Protein AF-H3GJ61-F1 (afdb_monomer_lite)

Secondary structure (DSSP, 8-state):
-PPTT--HHHHHHHHHHHHHTHHHHHHT-HHHHHHHHHHHSTT--HHHHHHHHHHHHHHHHHHHHHT-GGGSEEEETTEEEEHHHHHHHHHHTSHHHHHSSPPPHHHHHHHHHHHHHTHHHHHH-HHHHHHHHPPTTS-HHHHHHHHHHHHHHHHHHHHHHHHS-SS---GGGGGGG--

pLDDT: mean 84.9, std 14.62, range [37.78, 96.12]

Organism: Phytophthora ramorum (NCBI:txid164328)

Sequence (179 aa):
MRVPGWGNTDVLALLSLFRKHLLHYVYASDAEFAQVVRAELPGKTAVEIQEMVRSLMLQFGLVLSTKNFRTEVIATNGHEVYVYEHIYESISQLLENRSGGVWLPDELSRFLQKAKQYRELFSRSQEVYFKRVQLWGKSVAESKSKFYTLRELYIREKRRSRHSTSTVTDKSVDVVVLL

Foldseek 3Di:
DADPPDDLVLLVLLLVLCLVCVCCLQQPHLQRSLVVSCVVRDPDHSVNSSVRVVVLLVVLVVCVVVVPQQPDWRDDPNDIDRNSVSVVVSQCPDPLCVFQNGDRSVQNNLLLVLCQVCVVCCVVPVVVSLVRSPGPPDDSVSSVSSVVSVVVSLVVVVVVVVVPPDDDDDPVCVSSPRD

Structure (mmCIF, N/CA/C/O backbone):
data_AF-H3GJ61-F1
#
_entry.id   AF-H3GJ61-F1
#
loop_
_atom_site.group_PDB
_atom_site.id
_atom_site.type_symbol
_atom_site.label_atom_id
_atom_site.label_alt_id
_atom_site.label_comp_id
_atom_site.label_asym_id
_atom_site.label_entity_id
_atom_site.label_seq_id
_atom_site.pdbx_PDB_ins_code
_atom_site.Cartn_x
_atom_site.Cartn_y
_atom_site.Cartn_z
_atom_site.occupancy
_atom_site.B_iso_or_equiv
_atom_site.auth_seq_id
_atom_site.auth_comp_id
_atom_site.auth_asym_id
_atom_site.auth_atom_id
_atom_site.pdbx_PDB_model_num
ATOM 1 N N . MET A 1 1 ? -6.917 13.106 9.363 1.00 55.78 1 MET A N 1
ATOM 2 C CA . MET A 1 1 ? -8.280 13.452 9.839 1.00 55.78 1 MET A CA 1
ATOM 3 C C . MET A 1 1 ? -9.135 12.194 9.776 1.00 55.78 1 MET A C 1
ATOM 5 O O . MET A 1 1 ? -9.116 11.527 8.746 1.00 55.78 1 MET A O 1
ATOM 9 N N . ARG A 1 2 ? -9.801 11.814 10.872 1.00 67.25 2 ARG A N 1
ATOM 10 C CA . ARG A 1 2 ? -10.629 10.597 10.911 1.00 67.25 2 ARG A CA 1
ATOM 11 C C . ARG A 1 2 ? -11.897 10.802 10.090 1.00 67.25 2 ARG A C 1
ATOM 13 O O . ARG A 1 2 ? -12.500 11.871 10.165 1.00 67.25 2 ARG A O 1
ATOM 20 N N . VAL A 1 3 ? -12.272 9.797 9.301 1.00 81.50 3 VAL A N 1
ATOM 21 C CA . VAL A 1 3 ? -13.534 9.820 8.553 1.00 81.50 3 VAL A CA 1
ATOM 22 C C . VAL A 1 3 ? -14.687 9.789 9.570 1.00 81.50 3 VAL A C 1
ATOM 24 O O . VAL A 1 3 ? -14.600 9.029 10.541 1.00 81.50 3 VAL A O 1
ATOM 27 N N . PRO A 1 4 ? -15.742 10.614 9.413 1.00 84.62 4 PRO A N 1
ATOM 28 C CA . PRO A 1 4 ? -16.892 10.592 10.313 1.00 84.62 4 PRO A CA 1
ATOM 29 C C . PRO A 1 4 ? -17.446 9.176 10.507 1.00 84.62 4 PRO A C 1
ATOM 31 O O . PRO A 1 4 ? -17.471 8.374 9.579 1.00 84.62 4 PRO A O 1
ATOM 34 N N . GLY A 1 5 ? -17.866 8.861 11.733 1.00 86.38 5 GLY A N 1
ATOM 35 C CA . GLY A 1 5 ? -18.393 7.540 12.083 1.00 86.38 5 GLY A CA 1
ATOM 36 C C . GLY A 1 5 ? -17.341 6.502 12.485 1.00 86.38 5 GLY A C 1
ATOM 37 O O . GLY A 1 5 ? -17.733 5.423 12.914 1.00 86.38 5 GLY A O 1
ATOM 38 N N . TRP A 1 6 ? -16.038 6.791 12.406 1.00 92.69 6 TRP A N 1
ATOM 39 C CA . TRP A 1 6 ? -14.976 5.869 12.838 1.00 92.69 6 TRP A CA 1
ATOM 40 C C . TRP A 1 6 ? -14.508 6.142 14.272 1.00 92.69 6 TRP A C 1
ATOM 42 O O . TRP A 1 6 ? -13.845 7.147 14.546 1.00 92.69 6 TRP A O 1
ATOM 52 N N . GLY A 1 7 ? -14.831 5.226 15.188 1.00 90.69 7 GLY A N 1
ATOM 53 C CA . GLY A 1 7 ? -14.350 5.256 16.570 1.00 90.69 7 GLY A CA 1
ATOM 54 C C . GLY A 1 7 ? -12.932 4.693 16.731 1.00 90.69 7 GLY A C 1
ATOM 55 O O . GLY A 1 7 ? -12.397 4.047 15.834 1.00 90.69 7 GLY A O 1
ATOM 56 N N . ASN A 1 8 ? -12.326 4.889 17.909 1.00 90.69 8 ASN A N 1
ATOM 57 C CA . ASN A 1 8 ? -11.009 4.321 18.248 1.00 90.69 8 ASN A CA 1
ATOM 58 C C . ASN A 1 8 ? -10.958 2.803 18.013 1.00 90.69 8 ASN A C 1
ATOM 60 O O . ASN A 1 8 ? -10.029 2.307 17.382 1.00 90.69 8 ASN A O 1
ATOM 64 N N . THR A 1 9 ? -11.972 2.081 18.492 1.00 91.12 9 THR A N 1
ATOM 65 C CA . THR A 1 9 ? -12.075 0.623 18.352 1.00 91.12 9 THR A CA 1
ATOM 66 C C . THR A 1 9 ? -12.141 0.194 16.888 1.00 91.12 9 THR A C 1
ATOM 68 O O . THR A 1 9 ? -11.445 -0.742 16.504 1.00 91.12 9 THR A O 1
ATOM 71 N N . ASP A 1 10 ? -12.903 0.916 16.059 1.00 93.25 10 ASP A N 1
ATOM 72 C CA . ASP A 1 10 ? -13.019 0.629 14.625 1.00 93.25 10 ASP A CA 1
ATOM 73 C C . ASP A 1 10 ? -11.669 0.792 13.922 1.00 93.25 10 ASP A C 1
ATOM 75 O O . ASP A 1 10 ? -11.268 -0.052 13.123 1.00 93.25 10 ASP A O 1
ATOM 79 N N . VAL A 1 11 ? -10.944 1.872 14.237 1.00 93.25 11 VAL A N 1
ATOM 80 C CA . VAL A 1 11 ? -9.633 2.147 13.637 1.00 93.25 11 VAL A CA 1
ATOM 81 C C . VAL A 1 11 ? -8.605 1.107 14.081 1.00 93.25 11 VAL A C 1
ATOM 83 O O . VAL A 1 11 ? -7.837 0.630 13.253 1.00 93.25 11 VAL A O 1
ATOM 86 N N . LEU A 1 12 ? -8.605 0.696 15.351 1.00 93.25 12 LEU A N 1
ATOM 87 C CA . LEU A 1 12 ? -7.719 -0.368 15.836 1.00 93.25 12 LEU A CA 1
ATOM 88 C C . LEU A 1 12 ? -8.002 -1.712 15.164 1.00 93.25 12 LEU A C 1
ATOM 90 O O . LEU A 1 12 ? -7.070 -2.392 14.730 1.00 93.25 12 LEU A O 1
ATOM 94 N N . ALA A 1 13 ? -9.278 -2.082 15.050 1.00 94.62 13 ALA A N 1
ATOM 95 C CA . ALA A 1 13 ? -9.681 -3.295 14.354 1.00 94.62 13 ALA A CA 1
ATOM 96 C C . ALA A 1 13 ? -9.257 -3.240 12.879 1.00 94.62 13 ALA A C 1
ATOM 98 O O . ALA A 1 13 ? -8.663 -4.191 12.371 1.00 94.62 13 ALA A O 1
ATOM 99 N N . LEU A 1 14 ? -9.456 -2.097 12.214 1.00 95.50 14 LEU A N 1
ATOM 100 C CA . LEU A 1 14 ? -9.007 -1.886 10.841 1.00 95.50 14 LEU A CA 1
ATOM 101 C C . LEU A 1 14 ? -7.485 -1.987 10.698 1.00 95.50 14 LEU A C 1
ATOM 103 O O . LEU A 1 14 ? -7.026 -2.604 9.746 1.00 95.50 14 LEU A O 1
ATOM 107 N N . LEU A 1 15 ? -6.696 -1.426 11.617 1.00 94.81 15 LEU A N 1
ATOM 108 C CA . LEU A 1 15 ? -5.231 -1.530 11.584 1.00 94.81 15 LEU A CA 1
ATOM 109 C C . LEU A 1 15 ? -4.763 -2.987 11.700 1.00 94.81 15 LEU A C 1
ATOM 111 O O . LEU A 1 15 ? -3.901 -3.427 10.937 1.00 94.81 15 LEU A O 1
ATOM 115 N N . SER A 1 16 ? -5.383 -3.754 12.600 1.00 95.06 16 SER A N 1
ATOM 116 C CA . SER A 1 16 ? -5.110 -5.186 12.746 1.00 95.06 16 SER A CA 1
ATOM 117 C C . SER A 1 16 ? -5.460 -5.965 11.471 1.00 95.06 16 SER A C 1
ATOM 119 O O . SER A 1 16 ? -4.638 -6.727 10.953 1.00 95.06 16 SER A O 1
ATOM 121 N N . LEU A 1 17 ? -6.648 -5.719 10.908 1.00 96.12 17 LEU A N 1
ATOM 122 C CA . LEU A 1 17 ? -7.111 -6.352 9.670 1.00 96.12 17 LEU A CA 1
ATOM 123 C C . LEU A 1 17 ? -6.273 -5.935 8.459 1.00 96.12 17 LEU A C 1
ATOM 125 O O . LEU A 1 17 ? -5.980 -6.767 7.604 1.00 96.12 17 LEU A O 1
ATOM 129 N N . PHE A 1 18 ? -5.828 -4.683 8.406 1.00 94.12 18 PHE A N 1
ATOM 130 C CA . PHE A 1 18 ? -4.922 -4.184 7.379 1.00 94.12 18 PHE A CA 1
ATOM 131 C C . PHE A 1 18 ? -3.597 -4.939 7.408 1.00 94.12 18 PHE A C 1
ATOM 133 O O . PHE A 1 18 ? -3.146 -5.411 6.369 1.00 94.12 18 PHE A O 1
ATOM 140 N N . ARG A 1 19 ? -3.002 -5.135 8.591 1.00 94.19 19 ARG A N 1
ATOM 141 C CA . ARG A 1 19 ? -1.785 -5.942 8.739 1.00 94.19 19 ARG A CA 1
ATOM 142 C C . ARG A 1 19 ? -2.009 -7.392 8.309 1.00 94.19 19 ARG A C 1
ATOM 144 O O . ARG A 1 19 ? -1.184 -7.942 7.583 1.00 94.19 19 ARG A O 1
ATOM 151 N N . LYS A 1 20 ? -3.118 -8.003 8.738 1.00 94.00 20 LYS A N 1
ATOM 152 C CA . LYS A 1 20 ? -3.485 -9.389 8.402 1.00 94.00 20 LYS A CA 1
ATOM 153 C C . LYS A 1 20 ? -3.664 -9.587 6.894 1.00 94.00 20 LYS A C 1
ATOM 155 O O . LYS A 1 20 ? -3.197 -10.580 6.344 1.00 94.00 20 LYS A O 1
ATOM 160 N N . HIS A 1 21 ? -4.306 -8.630 6.228 1.00 92.69 21 HIS A N 1
ATOM 161 C CA . HIS A 1 21 ? -4.706 -8.716 4.820 1.00 92.69 21 HIS A CA 1
ATOM 162 C C . HIS A 1 21 ? -3.869 -7.833 3.891 1.00 92.69 21 HIS A C 1
ATOM 164 O O . HIS A 1 21 ? -4.276 -7.554 2.764 1.00 92.69 21 HIS A O 1
ATOM 170 N N . LEU A 1 22 ? -2.676 -7.422 4.329 1.00 90.38 22 LEU A N 1
ATOM 171 C CA . LEU A 1 22 ? -1.823 -6.477 3.606 1.00 90.38 22 LEU A CA 1
ATOM 172 C C . LEU A 1 22 ? -1.493 -6.944 2.182 1.00 90.38 22 LEU A C 1
ATOM 174 O O . LEU A 1 22 ? -1.458 -6.143 1.252 1.00 90.38 22 LEU A O 1
ATOM 178 N N . LEU A 1 23 ? -1.291 -8.249 1.989 1.00 88.31 23 LEU A N 1
ATOM 179 C CA . LEU A 1 23 ? -1.026 -8.808 0.662 1.00 88.31 23 LEU A CA 1
ATOM 180 C C . LEU A 1 23 ? -2.238 -8.672 -0.271 1.00 88.31 23 LEU A C 1
ATOM 182 O O . LEU A 1 23 ? -2.058 -8.336 -1.437 1.00 88.31 23 LEU A O 1
ATOM 186 N N . HIS A 1 24 ? -3.465 -8.852 0.229 1.00 86.75 24 HIS A N 1
ATOM 187 C CA . HIS A 1 24 ? -4.674 -8.633 -0.576 1.00 86.75 24 HIS A CA 1
ATOM 188 C C . HIS A 1 24 ? -4.798 -7.165 -0.989 1.00 86.75 24 HIS A C 1
ATOM 190 O O . HIS A 1 24 ? -5.128 -6.879 -2.136 1.00 86.75 24 HIS A O 1
ATOM 196 N N . TYR A 1 25 ? -4.465 -6.240 -0.084 1.00 87.94 25 TYR A N 1
ATOM 197 C CA . TYR A 1 25 ? -4.446 -4.811 -0.391 1.00 87.94 25 TYR A CA 1
ATOM 198 C C . TYR A 1 25 ? -3.483 -4.473 -1.537 1.00 87.94 25 TYR A C 1
ATOM 200 O O . TYR A 1 25 ? -3.831 -3.753 -2.468 1.00 87.94 25 TYR A O 1
ATOM 208 N N . VAL A 1 26 ? -2.263 -5.014 -1.486 1.00 87.88 26 VAL A N 1
ATOM 209 C CA . VAL A 1 26 ? -1.223 -4.715 -2.479 1.00 87.88 26 VAL A CA 1
ATOM 210 C C . VAL A 1 26 ? -1.497 -5.395 -3.823 1.00 87.88 26 VAL A C 1
ATOM 212 O O . VAL A 1 26 ? -1.315 -4.767 -4.866 1.00 87.88 26 VAL A O 1
ATOM 215 N N . TYR A 1 27 ? -1.904 -6.667 -3.810 1.00 85.88 27 TYR A N 1
ATOM 216 C CA . TYR A 1 27 ? -1.855 -7.529 -4.995 1.00 85.88 27 TYR A CA 1
ATOM 217 C C . TYR A 1 27 ? -3.192 -7.777 -5.691 1.00 85.88 27 TYR A C 1
ATOM 219 O O . TYR A 1 27 ? -3.180 -8.167 -6.858 1.00 85.88 27 TYR A O 1
ATOM 227 N N . ALA A 1 28 ? -4.321 -7.566 -5.014 1.00 84.94 28 ALA A N 1
ATOM 228 C CA . ALA A 1 28 ? -5.639 -7.810 -5.588 1.00 84.94 28 ALA A CA 1
ATOM 229 C C . ALA A 1 28 ? -6.281 -6.504 -6.080 1.00 84.94 28 ALA A C 1
ATOM 231 O O . ALA A 1 28 ? -6.073 -6.078 -7.217 1.00 84.94 28 ALA A O 1
ATOM 232 N N . SER A 1 29 ? -7.050 -5.844 -5.218 1.00 81.75 29 SER A N 1
ATOM 233 C CA . SER A 1 29 ? -7.593 -4.504 -5.437 1.00 81.75 29 SER A CA 1
ATOM 234 C C . SER A 1 29 ? -8.118 -3.923 -4.125 1.00 81.75 29 SER A C 1
ATOM 236 O O . SER A 1 29 ? -8.489 -4.668 -3.215 1.00 81.75 29 SER A O 1
ATOM 238 N N . ASP A 1 30 ? -8.257 -2.597 -4.060 1.00 84.75 30 ASP A N 1
ATOM 239 C CA . ASP A 1 30 ? -8.922 -1.905 -2.948 1.00 84.75 30 ASP A CA 1
ATOM 240 C C . ASP A 1 30 ? -10.341 -2.452 -2.702 1.00 84.75 30 ASP A C 1
ATOM 242 O O . ASP A 1 30 ? -10.834 -2.457 -1.574 1.00 84.75 30 ASP A O 1
ATOM 246 N N . ALA A 1 31 ? -11.033 -2.895 -3.760 1.00 87.12 31 ALA A N 1
ATOM 247 C CA . ALA A 1 31 ? -12.373 -3.475 -3.684 1.00 87.12 31 ALA A CA 1
ATOM 248 C C . ALA A 1 31 ? -12.363 -4.845 -3.019 1.00 87.12 31 ALA A C 1
ATOM 250 O O . ALA A 1 31 ? -13.109 -5.060 -2.066 1.00 87.12 31 ALA A O 1
ATOM 251 N N . GLU A 1 32 ? -11.499 -5.747 -3.471 1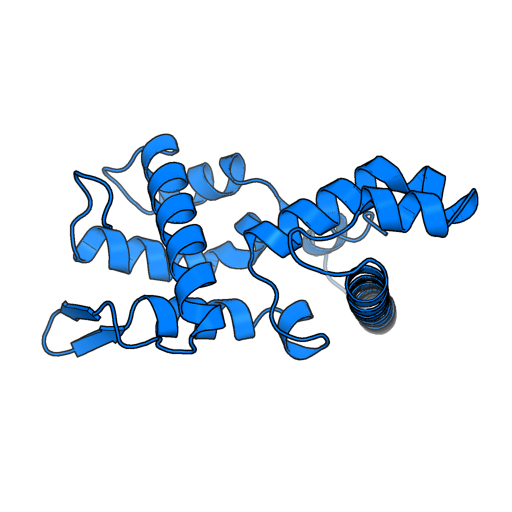.00 89.06 32 GLU A N 1
ATOM 252 C CA . GLU A 1 32 ? -11.394 -7.085 -2.890 1.00 89.06 32 GLU A CA 1
ATOM 253 C C . GLU A 1 32 ? -10.914 -7.030 -1.442 1.00 89.06 32 GLU A C 1
ATOM 255 O O . GLU A 1 32 ? -11.520 -7.658 -0.574 1.00 89.06 32 GLU A O 1
ATOM 260 N N . PHE A 1 33 ? -9.907 -6.204 -1.151 1.00 92.06 33 PHE A N 1
ATOM 261 C CA . PHE A 1 33 ? -9.462 -5.973 0.218 1.00 92.06 33 PHE A CA 1
ATOM 262 C C . PHE A 1 33 ? -10.613 -5.506 1.116 1.00 92.06 33 PHE A C 1
ATOM 264 O O . PHE A 1 33 ? -10.836 -6.072 2.186 1.00 92.06 33 PHE A O 1
ATOM 271 N N . ALA A 1 34 ? -11.383 -4.506 0.681 1.00 93.50 34 ALA A N 1
ATOM 272 C CA . ALA A 1 34 ? -12.476 -3.978 1.487 1.00 93.50 34 ALA A CA 1
ATOM 273 C C . ALA A 1 34 ? -13.591 -5.003 1.716 1.00 93.50 34 ALA A C 1
ATOM 275 O O . ALA A 1 34 ? -14.201 -5.002 2.783 1.00 93.50 34 ALA A O 1
ATOM 276 N N . GLN A 1 35 ? -13.842 -5.903 0.760 1.00 93.69 35 GLN A N 1
ATOM 277 C CA . GLN A 1 35 ? -14.792 -7.001 0.950 1.00 93.69 35 GLN A CA 1
ATOM 278 C C . GLN A 1 35 ? -14.309 -8.009 1.996 1.00 93.69 35 GLN A C 1
ATOM 280 O O . GLN A 1 35 ? -15.100 -8.413 2.849 1.00 93.69 35 GLN A O 1
ATOM 285 N N . VAL A 1 36 ? -13.023 -8.375 1.964 1.00 93.62 36 VAL A N 1
ATOM 286 C CA . VAL A 1 36 ? -12.417 -9.276 2.957 1.00 93.62 36 VAL A CA 1
ATOM 287 C C . VAL A 1 36 ? -12.475 -8.655 4.353 1.00 93.62 36 VAL A C 1
ATOM 289 O O . VAL A 1 36 ? -12.943 -9.292 5.292 1.00 93.62 36 VAL A O 1
ATOM 292 N N . VAL A 1 37 ? -12.081 -7.386 4.489 1.00 95.06 37 VAL A N 1
ATOM 293 C CA . VAL A 1 37 ? -12.121 -6.673 5.775 1.00 95.06 37 VAL A CA 1
ATOM 294 C C . VAL A 1 37 ? -13.551 -6.498 6.280 1.00 95.06 37 VAL A C 1
ATOM 296 O O . VAL A 1 37 ? -13.794 -6.678 7.469 1.00 95.06 37 VAL A O 1
ATOM 299 N N . ARG A 1 38 ? -14.517 -6.207 5.398 1.00 95.00 38 ARG A N 1
ATOM 300 C CA . ARG A 1 38 ? -15.936 -6.067 5.768 1.00 95.00 38 ARG A CA 1
ATOM 301 C C . ARG A 1 38 ? -16.484 -7.316 6.453 1.00 95.00 38 ARG A C 1
ATOM 303 O O . ARG A 1 38 ? -17.298 -7.192 7.361 1.00 95.00 38 ARG A O 1
ATOM 310 N N . ALA A 1 39 ? -16.055 -8.503 6.029 1.00 92.12 39 ALA A N 1
ATOM 311 C CA . ALA A 1 39 ? -16.487 -9.754 6.648 1.00 92.12 39 ALA A CA 1
ATOM 312 C C . ALA A 1 39 ? -16.032 -9.885 8.116 1.00 92.12 39 ALA A C 1
ATOM 314 O O . ALA A 1 39 ? -16.652 -10.620 8.879 1.00 92.12 39 ALA A O 1
ATOM 315 N N . GLU A 1 40 ? -14.980 -9.162 8.515 1.00 93.25 40 GLU A N 1
ATOM 316 C CA . GLU A 1 40 ? -14.388 -9.207 9.857 1.00 93.25 40 GLU A CA 1
ATOM 317 C C . GLU A 1 40 ? -14.597 -7.916 10.671 1.00 93.25 40 GLU A C 1
ATOM 319 O O . GLU A 1 40 ? -14.295 -7.888 11.862 1.00 93.25 40 GLU A O 1
ATOM 324 N N . LEU A 1 41 ? -15.128 -6.854 10.056 1.00 93.06 41 LEU A N 1
ATOM 325 C CA . LEU A 1 41 ? -15.415 -5.571 10.699 1.00 93.06 41 LEU A CA 1
ATOM 326 C C . LEU A 1 41 ? -16.921 -5.267 10.622 1.00 93.06 41 LEU A C 1
ATOM 328 O O . LEU A 1 41 ? -17.359 -4.486 9.767 1.00 93.06 41 LEU A O 1
ATOM 332 N N . PRO A 1 42 ? -17.740 -5.904 11.483 1.00 83.56 42 PRO A N 1
ATOM 333 C CA . PRO A 1 42 ? -19.182 -5.712 11.461 1.00 83.56 42 PRO A CA 1
ATOM 334 C C . PRO A 1 42 ? -19.525 -4.246 11.747 1.00 83.56 42 PRO A C 1
ATOM 336 O O . PRO A 1 42 ? -18.935 -3.611 12.616 1.00 83.56 42 PRO A O 1
ATOM 339 N N . GLY A 1 43 ? -20.489 -3.701 11.005 1.00 89.06 43 GLY A N 1
ATOM 340 C CA . GLY A 1 43 ? -20.936 -2.313 11.161 1.00 89.06 43 GLY A CA 1
ATOM 341 C C . GLY A 1 43 ? -20.241 -1.291 10.256 1.00 89.06 43 GLY A C 1
ATOM 342 O O . GLY A 1 43 ? -20.615 -0.123 10.303 1.00 89.06 43 GLY A O 1
ATOM 343 N N . LYS A 1 44 ? -19.289 -1.707 9.408 1.00 94.81 44 LYS A N 1
ATOM 344 C CA . LYS A 1 44 ? -18.723 -0.871 8.335 1.00 94.81 44 LYS A CA 1
ATOM 345 C C . LYS A 1 44 ? -19.012 -1.467 6.967 1.00 94.81 44 LYS A C 1
ATOM 347 O O . LYS A 1 44 ? -18.866 -2.667 6.750 1.00 94.81 44 LYS A O 1
ATOM 352 N N . THR A 1 45 ? -19.410 -0.635 6.016 1.00 95.38 45 THR A N 1
ATOM 353 C CA . THR A 1 45 ? -19.544 -1.031 4.613 1.00 95.38 45 THR A CA 1
ATOM 354 C C . THR A 1 45 ? -18.177 -1.095 3.930 1.00 95.38 45 THR A C 1
ATOM 356 O O . THR A 1 45 ? -17.201 -0.494 4.377 1.00 95.38 45 THR A O 1
ATOM 359 N N . ALA A 1 46 ? -18.097 -1.802 2.798 1.00 94.81 46 ALA A N 1
ATOM 360 C CA . ALA A 1 46 ? -16.864 -1.854 2.011 1.00 94.81 46 ALA A CA 1
ATOM 361 C C . ALA A 1 46 ? -16.429 -0.455 1.533 1.00 94.81 46 ALA A C 1
ATOM 363 O O . ALA A 1 46 ? -15.238 -0.167 1.508 1.00 94.81 46 ALA A O 1
ATOM 364 N N . VAL A 1 47 ? -17.384 0.423 1.208 1.00 94.50 47 VAL A N 1
ATOM 365 C CA . VAL A 1 47 ? -17.102 1.803 0.784 1.00 94.50 47 VAL A CA 1
ATOM 366 C C . VAL A 1 47 ? -16.467 2.598 1.924 1.00 94.50 47 VAL A C 1
ATOM 368 O O . VAL A 1 47 ? -15.403 3.179 1.734 1.00 94.50 47 VAL A O 1
ATOM 371 N N . GLU A 1 48 ? -17.042 2.545 3.129 1.00 95.31 48 GLU A N 1
ATOM 372 C CA . GLU A 1 48 ? -16.467 3.218 4.303 1.00 95.31 48 GLU A CA 1
ATOM 373 C C . GLU A 1 48 ? -15.059 2.704 4.626 1.00 95.31 48 GLU A C 1
ATOM 375 O O . GLU A 1 48 ? -14.175 3.490 4.968 1.00 95.31 48 GLU A O 1
ATOM 380 N N . ILE A 1 49 ? -14.825 1.391 4.499 1.00 95.50 49 ILE A N 1
ATOM 381 C CA . ILE A 1 49 ? -13.499 0.789 4.705 1.00 95.50 49 ILE A CA 1
ATOM 382 C C . ILE A 1 49 ? -12.498 1.342 3.688 1.00 95.50 49 ILE A C 1
ATOM 384 O O . ILE A 1 49 ? -11.408 1.762 4.075 1.00 95.50 49 ILE A O 1
ATOM 388 N N . GLN A 1 50 ? -12.854 1.385 2.401 1.00 93.38 50 GLN A N 1
ATOM 389 C CA . GLN A 1 50 ? -11.983 1.950 1.366 1.00 93.38 50 GLN A CA 1
ATOM 390 C C . GLN A 1 50 ? -11.647 3.412 1.636 1.00 93.38 50 GLN A C 1
ATOM 392 O O . GLN A 1 50 ? -10.493 3.816 1.508 1.00 93.38 50 GLN A O 1
ATOM 397 N N . GLU A 1 51 ? -12.645 4.214 2.001 1.00 93.50 51 GLU A N 1
ATOM 398 C CA . GLU A 1 51 ? -12.455 5.630 2.303 1.00 93.50 51 GLU A CA 1
ATOM 399 C C . GLU A 1 51 ? -11.535 5.835 3.504 1.00 93.50 51 GLU A C 1
ATOM 401 O O . GLU A 1 51 ? -10.611 6.652 3.442 1.00 93.50 51 GLU A O 1
ATOM 406 N N . MET A 1 52 ? -11.730 5.057 4.570 1.00 94.31 52 MET A N 1
ATOM 407 C CA . MET A 1 52 ? -10.890 5.146 5.758 1.00 94.31 52 MET A CA 1
ATOM 408 C C . MET A 1 52 ? -9.452 4.717 5.467 1.00 94.31 52 MET A C 1
ATOM 410 O O . MET A 1 52 ? -8.519 5.420 5.855 1.00 94.31 52 MET A O 1
ATOM 414 N N . VAL A 1 53 ? -9.245 3.614 4.744 1.00 92.81 53 VAL A N 1
ATOM 415 C CA . VAL A 1 53 ? -7.899 3.139 4.384 1.00 92.81 53 VAL A CA 1
ATOM 416 C C . VAL A 1 53 ? -7.196 4.138 3.474 1.00 92.81 53 VAL A C 1
ATOM 418 O O . VAL A 1 53 ? -6.045 4.482 3.731 1.00 92.81 53 VAL A O 1
ATOM 421 N N . ARG A 1 54 ? -7.898 4.689 2.478 1.00 90.88 54 ARG A N 1
ATOM 422 C CA . ARG A 1 54 ? -7.364 5.748 1.613 1.00 90.88 54 ARG A CA 1
ATOM 423 C C . ARG A 1 54 ? -6.952 6.973 2.426 1.00 90.88 54 ARG A C 1
ATOM 425 O O . ARG A 1 54 ? -5.868 7.512 2.215 1.00 90.88 54 ARG A O 1
ATOM 432 N N . SER A 1 55 ? -7.785 7.398 3.378 1.00 92.25 55 SER A N 1
ATOM 433 C CA . SER A 1 55 ? -7.456 8.502 4.287 1.00 92.25 55 SER A CA 1
ATOM 434 C C . SER A 1 55 ? -6.203 8.188 5.113 1.00 92.25 55 SER A C 1
ATOM 436 O O . SER A 1 55 ? -5.275 8.998 5.150 1.00 92.25 55 SER A O 1
ATOM 438 N N . LEU A 1 56 ? -6.116 6.989 5.703 1.00 92.31 56 LEU A N 1
ATOM 439 C CA . LEU A 1 56 ? -4.947 6.548 6.469 1.00 92.31 56 LEU A CA 1
ATOM 440 C C . LEU A 1 56 ? -3.674 6.526 5.621 1.00 92.31 56 LEU A C 1
ATOM 442 O O . LEU A 1 56 ? -2.659 7.053 6.066 1.00 92.31 56 LEU A O 1
ATOM 446 N N . MET A 1 57 ? -3.713 5.972 4.407 1.00 91.25 57 MET A N 1
ATOM 447 C CA . MET A 1 57 ? -2.545 5.895 3.521 1.00 91.25 57 MET A CA 1
ATOM 448 C C . MET A 1 57 ? -2.083 7.278 3.050 1.00 91.25 57 MET A C 1
ATOM 450 O O . MET A 1 57 ? -0.880 7.542 3.017 1.00 91.25 57 MET A O 1
ATOM 454 N N . LEU A 1 58 ? -3.016 8.190 2.752 1.00 89.88 58 LEU A N 1
ATOM 455 C CA . LEU A 1 58 ? -2.692 9.577 2.405 1.00 89.88 58 LEU A CA 1
ATOM 456 C C . LEU A 1 58 ? -1.988 10.295 3.560 1.00 89.88 58 LEU A C 1
ATOM 458 O O . LEU A 1 58 ? -0.942 10.909 3.358 1.00 89.88 58 LEU A O 1
ATOM 462 N N . GLN A 1 59 ? -2.535 10.202 4.774 1.00 89.75 59 GLN A N 1
ATOM 463 C CA . GLN A 1 59 ? -1.920 10.816 5.954 1.00 89.75 59 GLN A CA 1
ATOM 464 C C . GLN A 1 59 ? -0.579 10.161 6.294 1.00 89.75 59 GLN A C 1
ATOM 466 O O . GLN A 1 59 ? 0.399 10.852 6.570 1.00 89.75 59 GLN A O 1
ATOM 471 N N . PHE A 1 60 ? -0.504 8.835 6.201 1.00 91.06 60 PHE A N 1
ATOM 472 C CA . PHE A 1 60 ? 0.724 8.092 6.429 1.00 91.06 60 PHE A CA 1
ATOM 473 C C . PHE A 1 60 ? 1.824 8.488 5.439 1.00 91.06 60 PHE A C 1
ATOM 475 O O . PHE A 1 60 ? 2.965 8.662 5.851 1.00 91.06 60 PHE A O 1
ATOM 482 N N . GLY A 1 61 ? 1.503 8.713 4.161 1.00 89.19 61 GLY A N 1
ATOM 483 C CA . GLY A 1 61 ? 2.472 9.205 3.178 1.00 89.19 61 GLY A CA 1
ATOM 484 C C . GLY A 1 61 ? 3.087 10.560 3.556 1.00 89.19 61 GLY A C 1
ATOM 485 O O . GLY A 1 61 ? 4.289 10.759 3.379 1.00 89.19 61 GLY A O 1
ATOM 486 N N . LEU A 1 62 ? 2.291 11.467 4.135 1.00 87.00 62 LEU A N 1
ATOM 487 C CA . LEU A 1 62 ? 2.769 12.757 4.655 1.00 87.00 62 LEU A CA 1
ATOM 488 C C . LEU A 1 62 ? 3.632 12.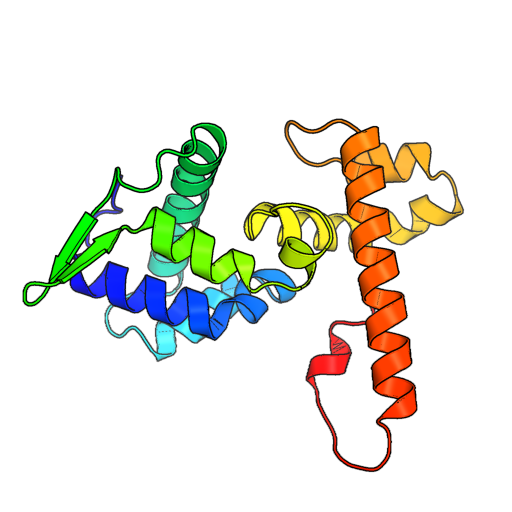585 5.912 1.00 87.00 62 LEU A C 1
ATOM 490 O O . LEU A 1 62 ? 4.644 13.258 6.087 1.00 87.00 62 LEU A O 1
ATOM 494 N N . VAL A 1 63 ? 3.252 11.667 6.795 1.00 87.94 63 VAL A N 1
ATOM 495 C CA . VAL A 1 63 ? 4.010 11.381 8.018 1.00 87.94 63 VAL A CA 1
ATOM 496 C C . VAL A 1 63 ? 5.333 10.680 7.708 1.00 87.94 63 VAL A C 1
ATOM 498 O O . VAL A 1 63 ? 6.356 10.993 8.313 1.00 87.94 63 VAL A O 1
ATOM 501 N N . LEU A 1 64 ? 5.351 9.784 6.722 1.00 86.31 64 LEU A N 1
ATOM 502 C CA . LEU A 1 64 ? 6.546 9.063 6.296 1.00 86.31 64 LEU A CA 1
ATOM 503 C C . LEU A 1 64 ? 7.637 10.019 5.792 1.00 86.31 64 LEU A C 1
ATOM 505 O O . LEU A 1 64 ? 8.814 9.794 6.072 1.00 86.31 64 LEU A O 1
ATOM 509 N N . SER A 1 65 ? 7.266 11.099 5.096 1.00 81.06 65 SER A N 1
ATOM 510 C CA . SER A 1 65 ? 8.232 12.090 4.599 1.00 81.06 65 SER A CA 1
ATOM 511 C C . SER A 1 65 ? 8.866 12.920 5.722 1.00 81.06 65 SER A C 1
ATOM 513 O O . SER A 1 65 ? 10.032 13.297 5.620 1.00 81.06 65 SER A O 1
ATOM 515 N N . THR A 1 66 ? 8.133 13.149 6.815 1.00 83.50 66 THR A N 1
ATOM 516 C CA . THR A 1 66 ? 8.604 13.899 7.994 1.00 83.50 66 THR A CA 1
ATOM 517 C C . THR A 1 66 ? 9.196 13.008 9.089 1.00 83.50 66 THR A C 1
ATOM 519 O O . THR A 1 66 ? 9.810 13.517 10.024 1.00 83.50 66 THR A O 1
ATOM 522 N N . LYS A 1 67 ? 9.035 11.680 8.976 1.00 82.12 67 LYS A N 1
ATOM 523 C CA . LYS A 1 67 ? 9.421 10.658 9.968 1.00 82.12 67 LYS A CA 1
ATOM 524 C C . LYS A 1 67 ? 8.792 10.857 11.355 1.00 82.12 67 LYS A C 1
ATOM 526 O O . LYS A 1 67 ? 9.313 10.349 12.346 1.00 82.12 67 LYS A O 1
ATOM 531 N N . ASN A 1 68 ? 7.667 11.566 11.441 1.00 85.75 68 ASN A N 1
ATOM 532 C CA . ASN A 1 68 ? 7.011 11.877 12.710 1.00 85.75 68 ASN A CA 1
ATOM 533 C C . ASN A 1 68 ? 5.822 10.943 13.003 1.00 85.75 68 ASN A C 1
ATOM 535 O O . ASN A 1 68 ? 4.654 11.340 12.957 1.00 85.75 68 ASN A O 1
ATOM 539 N N . PHE A 1 69 ? 6.124 9.676 13.288 1.00 85.88 69 PHE A N 1
ATOM 540 C CA . PHE A 1 69 ? 5.114 8.617 13.415 1.00 85.88 69 PHE A CA 1
ATOM 541 C C . PHE A 1 69 ? 4.245 8.691 14.682 1.00 85.88 69 PHE A C 1
ATOM 543 O O . PHE A 1 69 ? 3.187 8.066 14.723 1.00 85.88 69 PHE A O 1
ATOM 550 N N . ARG A 1 70 ? 4.639 9.479 15.690 1.00 85.62 70 ARG A N 1
ATOM 551 C CA . ARG A 1 70 ? 3.968 9.549 17.004 1.00 85.62 70 ARG A CA 1
ATOM 552 C C . ARG A 1 70 ? 2.924 10.662 17.124 1.00 85.62 70 ARG A C 1
ATOM 554 O O . ARG A 1 70 ? 2.641 11.150 18.211 1.00 85.62 70 ARG A O 1
ATOM 561 N N . THR A 1 71 ? 2.367 11.084 15.995 1.00 85.56 71 THR A N 1
ATOM 562 C CA . THR A 1 71 ? 1.437 12.222 15.903 1.00 85.56 71 THR A CA 1
ATOM 563 C C . THR A 1 71 ? -0.032 11.847 16.074 1.00 85.56 71 THR A C 1
ATOM 565 O O . THR A 1 71 ? -0.821 12.695 16.475 1.00 85.56 71 THR A O 1
ATOM 568 N N . GLU A 1 72 ? -0.406 10.597 15.799 1.00 88.75 72 GLU A N 1
ATOM 569 C CA . GLU A 1 72 ? -1.766 10.084 15.993 1.00 88.75 72 GLU A CA 1
ATOM 570 C C . GLU A 1 72 ? -1.703 8.860 16.906 1.00 88.75 72 GLU A C 1
ATOM 572 O O . GLU A 1 72 ? -1.106 7.839 16.549 1.00 88.75 72 GLU A O 1
ATOM 577 N N . VAL A 1 73 ? -2.332 8.968 18.075 1.00 91.50 73 VAL A N 1
ATOM 578 C CA . VAL A 1 73 ? -2.351 7.926 19.104 1.00 91.50 73 VAL A CA 1
ATOM 579 C C . VAL A 1 73 ? -3.782 7.506 19.413 1.00 91.50 73 VAL A C 1
ATOM 581 O O . VAL A 1 73 ? -4.696 8.327 19.510 1.00 91.50 73 VAL A O 1
ATOM 584 N N . ILE A 1 74 ? -3.976 6.203 19.579 1.00 92.06 74 ILE A N 1
ATOM 585 C CA . ILE A 1 74 ? -5.206 5.625 20.102 1.00 92.06 74 ILE A CA 1
ATOM 586 C C . ILE A 1 74 ? -4.887 5.013 21.461 1.00 92.06 74 ILE A C 1
ATOM 588 O O . ILE A 1 74 ? -4.136 4.044 21.547 1.00 92.06 74 ILE A O 1
ATOM 592 N N . ALA A 1 75 ? -5.472 5.580 22.515 1.00 88.75 75 ALA A N 1
ATOM 593 C CA . ALA A 1 75 ? -5.389 5.041 23.865 1.00 88.75 75 ALA A CA 1
ATOM 594 C C . ALA A 1 75 ? -6.548 4.063 24.114 1.00 88.75 75 ALA A C 1
ATOM 596 O O . ALA A 1 75 ? -7.718 4.400 23.919 1.00 88.75 75 ALA A O 1
ATOM 597 N N . THR A 1 76 ? -6.218 2.843 24.528 1.00 83.12 76 THR A N 1
ATOM 598 C CA . THR A 1 76 ? -7.161 1.735 24.736 1.00 83.12 76 THR A CA 1
ATOM 599 C C . THR A 1 76 ? -6.648 0.851 25.869 1.00 83.12 76 THR A C 1
ATOM 601 O O . THR A 1 76 ? -5.536 0.338 25.786 1.00 83.12 76 THR A O 1
ATOM 604 N N . ASN A 1 77 ? -7.454 0.639 26.914 1.00 81.00 77 ASN A N 1
ATOM 605 C CA . ASN A 1 77 ? -7.125 -0.248 28.043 1.00 81.00 77 ASN A CA 1
ATOM 606 C C . ASN A 1 77 ? -5.730 0.006 28.658 1.00 81.00 77 ASN A C 1
ATOM 608 O O . ASN A 1 77 ? -5.021 -0.935 28.998 1.00 81.00 77 ASN A O 1
ATOM 612 N N . GLY A 1 78 ? -5.312 1.273 28.763 1.00 80.50 78 GLY A N 1
ATOM 613 C CA . GLY A 1 78 ? -3.998 1.652 29.306 1.00 80.50 78 GLY A CA 1
ATOM 614 C C . GLY A 1 78 ? -2.815 1.482 28.344 1.00 80.50 78 GLY A C 1
ATOM 615 O O . GLY A 1 78 ? -1.686 1.778 28.723 1.00 80.50 78 GLY A O 1
ATOM 616 N N . HIS A 1 79 ? -3.059 1.054 27.104 1.00 85.00 79 HIS A N 1
ATOM 617 C CA . HIS A 1 79 ? -2.051 0.956 26.053 1.00 85.00 79 HIS A CA 1
ATOM 618 C C . HIS A 1 79 ? -2.232 2.053 25.007 1.00 85.00 79 HIS A C 1
ATOM 620 O O . HIS A 1 79 ? -3.352 2.379 24.606 1.00 85.00 79 HIS A O 1
ATOM 626 N N . GLU A 1 80 ? -1.111 2.590 24.539 1.00 91.69 80 GLU A N 1
ATOM 627 C CA . GLU A 1 80 ? -1.058 3.542 23.437 1.00 91.69 80 GLU A CA 1
ATOM 628 C C . GLU A 1 80 ? -0.671 2.826 22.146 1.00 91.69 80 GLU A C 1
ATOM 630 O O . GLU A 1 80 ? 0.342 2.128 22.083 1.00 91.69 80 GLU A O 1
ATOM 635 N N . VAL A 1 81 ? -1.473 3.020 21.103 1.00 91.75 81 VAL A N 1
ATOM 636 C CA . VAL A 1 81 ? -1.160 2.568 19.748 1.00 91.75 81 VAL A CA 1
ATOM 637 C C . VAL A 1 81 ? -0.946 3.790 18.870 1.00 91.75 81 VAL A C 1
ATOM 639 O O . VAL A 1 81 ? -1.886 4.535 18.588 1.00 91.75 81 VAL A O 1
ATOM 642 N N . TYR A 1 82 ? 0.288 3.985 18.414 1.00 93.69 82 TYR A N 1
ATOM 643 C CA . TYR A 1 82 ? 0.632 5.025 17.450 1.00 93.69 82 TYR A CA 1
ATOM 644 C C . TYR A 1 82 ? 0.265 4.550 16.043 1.00 93.69 82 TYR A C 1
ATOM 646 O O . TYR A 1 82 ? 0.860 3.614 15.508 1.00 93.69 82 TYR A O 1
ATOM 654 N N . VAL A 1 83 ? -0.742 5.182 15.440 1.00 93.06 83 VAL A N 1
ATOM 655 C CA . VAL A 1 83 ? -1.392 4.704 14.206 1.00 93.06 83 VAL A CA 1
ATOM 656 C C . VAL A 1 83 ? -0.393 4.567 13.058 1.00 93.06 83 VAL A C 1
ATOM 658 O O . VAL A 1 83 ? -0.346 3.540 12.383 1.00 93.06 83 VAL A O 1
ATOM 661 N N . TYR A 1 84 ? 0.435 5.588 12.843 1.00 93.25 84 TYR A N 1
ATOM 662 C CA . TYR A 1 84 ? 1.384 5.604 11.730 1.00 93.25 84 TYR A CA 1
ATOM 663 C C . TYR A 1 84 ? 2.613 4.728 11.982 1.00 93.25 84 TYR A C 1
ATOM 665 O O . TYR A 1 84 ? 3.157 4.173 11.030 1.00 93.25 84 TYR A O 1
ATOM 673 N N . GLU A 1 85 ? 3.020 4.560 13.242 1.00 93.25 85 GLU A N 1
ATOM 674 C CA . GLU A 1 85 ? 4.058 3.596 13.625 1.00 93.25 85 GLU A CA 1
ATOM 675 C C . GLU A 1 85 ? 3.574 2.170 13.333 1.00 93.25 85 GLU A C 1
ATOM 677 O O . GLU A 1 85 ? 4.262 1.413 12.655 1.00 93.25 85 GLU A O 1
ATOM 682 N N . HIS A 1 86 ? 2.328 1.852 13.693 1.00 93.50 86 HIS A N 1
ATOM 683 C CA . HIS A 1 86 ? 1.717 0.556 13.402 1.00 93.50 86 HIS A CA 1
ATOM 684 C C . HIS A 1 86 ? 1.623 0.263 11.895 1.00 93.50 86 HIS A C 1
ATOM 686 O O . HIS A 1 86 ? 1.894 -0.858 11.449 1.00 93.50 86 HIS A O 1
ATOM 692 N N . ILE A 1 87 ? 1.256 1.264 11.085 1.00 94.06 87 ILE A N 1
ATOM 693 C CA . ILE A 1 87 ? 1.244 1.131 9.621 1.00 94.06 87 ILE A CA 1
ATOM 694 C C . ILE A 1 87 ? 2.665 0.890 9.104 1.00 94.06 87 ILE A C 1
ATOM 696 O O . ILE A 1 87 ? 2.871 -0.039 8.322 1.00 94.06 87 ILE A O 1
ATOM 700 N N . TYR A 1 88 ? 3.646 1.679 9.554 1.00 93.25 88 TYR A N 1
ATOM 701 C CA . TYR A 1 88 ? 5.045 1.530 9.150 1.00 93.25 88 TYR A CA 1
ATOM 702 C C . TYR A 1 88 ? 5.586 0.132 9.469 1.00 93.25 88 TYR A C 1
ATOM 704 O O . TYR A 1 88 ? 6.141 -0.538 8.595 1.00 93.25 88 TYR A O 1
ATOM 712 N N . GLU A 1 89 ? 5.370 -0.345 10.694 1.00 92.56 89 GLU A N 1
ATOM 713 C CA . GLU A 1 89 ? 5.747 -1.692 11.117 1.00 92.56 89 GLU A CA 1
ATOM 714 C C . GLU A 1 89 ? 5.099 -2.759 10.239 1.00 92.56 89 GLU A C 1
ATOM 716 O O . GLU A 1 89 ? 5.792 -3.671 9.784 1.00 92.56 89 GLU A O 1
ATOM 721 N N . SER A 1 90 ? 3.803 -2.622 9.947 1.00 93.00 90 SER A N 1
ATOM 722 C CA . SER A 1 90 ? 3.063 -3.561 9.099 1.00 93.00 90 SER A CA 1
ATOM 723 C C . SER A 1 90 ? 3.664 -3.643 7.697 1.00 93.00 90 SER A C 1
ATOM 725 O O . SER A 1 90 ? 3.970 -4.735 7.218 1.00 93.00 90 SER A O 1
ATOM 727 N N . ILE A 1 91 ? 3.907 -2.500 7.050 1.00 93.56 91 ILE A N 1
ATOM 728 C CA . ILE A 1 91 ? 4.435 -2.484 5.681 1.00 93.56 91 ILE A CA 1
ATOM 729 C C . ILE A 1 91 ? 5.919 -2.838 5.620 1.00 93.56 91 ILE A C 1
ATOM 731 O O . ILE A 1 91 ? 6.374 -3.337 4.596 1.00 93.56 91 ILE A O 1
ATOM 735 N N . SER A 1 92 ? 6.692 -2.621 6.687 1.00 91.19 92 SER A N 1
ATOM 736 C CA . SER A 1 92 ? 8.108 -3.015 6.738 1.00 91.19 92 SER A CA 1
ATOM 737 C C . SER A 1 92 ? 8.311 -4.534 6.647 1.00 91.19 92 SER A C 1
ATOM 739 O O . SER A 1 92 ? 9.401 -5.001 6.312 1.00 91.19 92 SER A O 1
ATOM 741 N N . GLN A 1 93 ? 7.256 -5.318 6.899 1.00 86.94 93 GLN A N 1
ATOM 742 C CA . GLN A 1 93 ? 7.288 -6.771 6.750 1.00 86.94 93 GLN A CA 1
ATOM 743 C C . GLN A 1 93 ? 7.190 -7.231 5.291 1.00 86.94 93 GLN A C 1
ATOM 745 O O . GLN A 1 93 ? 7.547 -8.374 5.005 1.00 86.94 93 GLN A O 1
ATOM 750 N N . LEU A 1 94 ? 6.754 -6.361 4.373 1.00 88.69 94 LEU A N 1
ATOM 751 C CA . LEU A 1 94 ? 6.717 -6.656 2.942 1.00 88.69 94 LEU A CA 1
ATOM 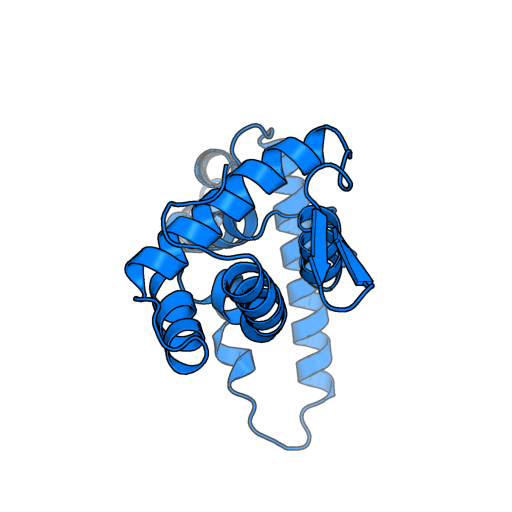752 C C . LEU A 1 94 ? 8.128 -6.923 2.412 1.00 88.69 94 LEU A C 1
ATOM 754 O O . LEU A 1 94 ? 9.071 -6.177 2.697 1.00 88.69 94 LEU A O 1
ATOM 758 N N . LEU A 1 95 ? 8.279 -7.976 1.610 1.00 87.06 95 LEU A N 1
ATOM 759 C CA . LEU A 1 95 ? 9.572 -8.362 1.037 1.00 87.06 95 LEU A CA 1
ATOM 760 C C . LEU A 1 95 ? 10.158 -7.251 0.157 1.00 87.06 95 LEU A C 1
ATOM 762 O O . LEU A 1 95 ? 11.375 -7.038 0.133 1.00 87.06 95 LEU A O 1
ATOM 766 N N . GLU A 1 96 ? 9.280 -6.508 -0.510 1.00 89.06 96 GLU A N 1
ATOM 767 C CA . GLU A 1 96 ? 9.591 -5.351 -1.342 1.00 89.06 96 GLU A CA 1
ATOM 768 C C . GLU A 1 96 ? 10.242 -4.243 -0.507 1.00 89.06 96 GLU A C 1
ATOM 770 O O . GLU A 1 96 ? 11.253 -3.663 -0.913 1.00 89.06 96 GLU A O 1
ATOM 775 N N . ASN A 1 97 ? 9.717 -4.014 0.701 1.00 89.94 97 ASN A N 1
ATOM 776 C CA . ASN A 1 97 ? 10.194 -2.985 1.625 1.00 89.94 97 ASN A CA 1
ATOM 777 C C . ASN A 1 97 ? 11.478 -3.380 2.352 1.00 89.94 97 ASN A C 1
ATOM 779 O O . ASN A 1 97 ? 12.266 -2.509 2.714 1.00 89.94 97 ASN A O 1
ATOM 783 N N . ARG A 1 98 ? 11.739 -4.682 2.506 1.00 86.19 98 ARG A N 1
ATOM 784 C CA . ARG A 1 98 ? 13.008 -5.190 3.048 1.00 86.19 98 ARG A CA 1
ATOM 785 C C . ARG A 1 98 ? 14.178 -5.074 2.069 1.00 86.19 98 ARG A C 1
ATOM 787 O O . ARG A 1 98 ? 15.324 -5.105 2.502 1.00 86.19 98 ARG A O 1
ATOM 794 N N . SER A 1 99 ? 13.902 -4.970 0.767 1.00 76.88 99 SER A N 1
ATOM 795 C CA . SER A 1 99 ? 14.925 -5.124 -0.278 1.00 76.88 99 SER A CA 1
ATOM 796 C C . SER A 1 99 ? 15.222 -3.847 -1.071 1.00 76.88 99 SER A C 1
ATOM 798 O O . SER A 1 99 ? 16.289 -3.773 -1.672 1.00 76.88 99 SER A O 1
ATOM 800 N N . GLY A 1 100 ? 14.319 -2.855 -1.098 1.00 68.12 100 GLY A N 1
ATOM 801 C CA . GLY A 1 100 ? 14.400 -1.722 -2.041 1.00 68.12 100 GLY A CA 1
ATOM 802 C C . GLY A 1 100 ? 13.905 -0.375 -1.519 1.00 68.12 100 GLY A C 1
ATOM 803 O O . GLY A 1 100 ? 13.417 0.448 -2.298 1.00 68.12 100 GLY A O 1
ATOM 804 N N . GLY A 1 101 ? 14.006 -0.157 -0.207 1.00 79.62 101 GLY A N 1
ATOM 805 C CA . GLY A 1 101 ? 13.429 1.007 0.459 1.00 79.62 101 GLY A CA 1
ATOM 806 C C . GLY A 1 101 ? 11.909 0.906 0.598 1.00 79.62 101 GLY A C 1
ATOM 807 O O . GLY A 1 101 ? 11.269 -0.004 0.075 1.00 79.62 101 GLY A O 1
ATOM 808 N N . VAL A 1 102 ? 11.318 1.851 1.327 1.00 87.06 102 VAL A N 1
ATOM 809 C CA . VAL A 1 102 ? 9.895 1.780 1.674 1.00 87.06 102 VAL A CA 1
ATOM 810 C C . VAL A 1 102 ? 9.029 2.120 0.460 1.00 87.06 102 VAL A C 1
ATOM 812 O O . VAL A 1 102 ? 9.211 3.132 -0.228 1.00 87.06 102 VAL A O 1
ATOM 815 N N . TRP A 1 103 ? 8.085 1.239 0.186 1.00 90.31 103 TRP A N 1
ATOM 816 C CA . TRP A 1 103 ? 6.935 1.439 -0.667 1.00 90.31 103 TRP A CA 1
ATOM 817 C C . TRP A 1 103 ? 5.719 1.695 0.200 1.00 90.31 103 TRP A C 1
ATOM 819 O O . TRP A 1 103 ? 5.422 0.923 1.117 1.00 90.31 103 TRP A O 1
ATOM 829 N N . LEU A 1 104 ? 4.986 2.751 -0.140 1.00 90.44 104 LEU A N 1
ATOM 830 C CA . LEU A 1 104 ? 3.612 2.857 0.317 1.00 90.44 104 LEU A CA 1
ATOM 831 C C . LEU A 1 104 ? 2.778 1.775 -0.385 1.00 90.44 104 LEU A C 1
ATOM 833 O O . LEU A 1 104 ? 2.982 1.549 -1.580 1.00 90.44 104 LEU A O 1
ATOM 837 N N . PRO A 1 105 ? 1.824 1.132 0.299 1.00 88.56 105 PRO A N 1
ATOM 838 C CA . PRO A 1 105 ? 0.994 0.095 -0.312 1.00 88.56 105 PRO A CA 1
ATOM 839 C C . PRO A 1 105 ? 0.282 0.552 -1.601 1.00 88.56 105 PRO A C 1
ATOM 841 O O . PRO A 1 105 ? 0.387 -0.125 -2.622 1.00 88.56 105 PRO A O 1
ATOM 844 N N . ASP A 1 106 ? -0.308 1.754 -1.619 1.00 87.81 106 ASP A N 1
ATOM 845 C CA . ASP A 1 106 ? -0.937 2.343 -2.820 1.00 87.81 106 ASP A CA 1
ATOM 846 C C . ASP A 1 106 ? 0.065 2.630 -3.938 1.00 87.81 106 ASP A C 1
ATOM 848 O O . ASP A 1 106 ? -0.266 2.630 -5.124 1.00 87.81 106 ASP A O 1
ATOM 852 N N . GLU A 1 107 ? 1.291 2.991 -3.565 1.00 90.19 107 GLU A N 1
ATOM 853 C CA . GLU A 1 107 ? 2.361 3.243 -4.520 1.00 90.19 107 GLU A CA 1
ATOM 854 C C . GLU A 1 107 ? 2.772 1.933 -5.197 1.00 90.19 107 GLU A C 1
ATOM 856 O O . GLU A 1 107 ? 2.844 1.884 -6.424 1.00 90.19 107 GLU A O 1
ATOM 861 N N . LEU A 1 108 ? 2.985 0.875 -4.409 1.00 91.12 108 LEU A N 1
ATOM 862 C CA . LEU A 1 108 ? 3.352 -0.448 -4.905 1.00 91.12 108 LEU A CA 1
ATOM 863 C C . LEU A 1 108 ? 2.247 -1.049 -5.778 1.00 91.12 108 LEU A C 1
ATOM 865 O O . LEU A 1 108 ? 2.525 -1.453 -6.904 1.00 91.12 108 LEU A O 1
ATOM 869 N N . SER A 1 109 ? 0.997 -1.040 -5.307 1.00 89.25 109 SER A N 1
ATOM 870 C CA . SER A 1 109 ? -0.148 -1.566 -6.060 1.00 89.25 109 SER A CA 1
ATOM 871 C C . SER A 1 109 ? -0.289 -0.877 -7.424 1.00 89.25 109 SER A C 1
ATOM 873 O O . SER A 1 109 ? -0.269 -1.528 -8.473 1.00 89.25 109 SER A O 1
ATOM 875 N N . ARG A 1 110 ? -0.295 0.465 -7.449 1.00 89.19 110 ARG A N 1
ATOM 876 C CA . ARG A 1 110 ? -0.366 1.234 -8.706 1.00 89.19 110 ARG A CA 1
ATOM 877 C C . ARG A 1 110 ? 0.840 0.998 -9.607 1.00 89.19 110 ARG A C 1
ATOM 879 O O . ARG A 1 110 ? 0.690 0.971 -10.829 1.00 89.19 110 ARG A O 1
ATOM 886 N N . PHE A 1 111 ? 2.032 0.847 -9.036 1.00 91.81 111 PHE A N 1
ATOM 887 C CA . PHE A 1 111 ? 3.231 0.547 -9.808 1.00 91.81 111 PHE A CA 1
ATOM 888 C C . PHE A 1 111 ? 3.117 -0.800 -10.521 1.00 91.81 111 PHE A C 1
ATOM 890 O O . PHE A 1 111 ? 3.343 -0.866 -11.728 1.00 91.81 111 PHE A O 1
ATOM 897 N N . LEU A 1 112 ? 2.709 -1.849 -9.803 1.00 89.69 112 LEU A N 1
ATOM 898 C CA . LEU A 1 112 ? 2.518 -3.190 -10.357 1.00 89.69 112 LEU A CA 1
ATOM 899 C C . LEU A 1 112 ? 1.437 -3.202 -11.445 1.00 89.69 112 LEU A C 1
ATOM 901 O O . LEU A 1 112 ? 1.639 -3.781 -12.514 1.00 89.69 112 LEU A O 1
ATOM 905 N N . GLN A 1 113 ? 0.325 -2.495 -11.226 1.00 89.50 113 GLN A N 1
ATOM 906 C CA . GLN A 1 113 ? -0.729 -2.341 -12.232 1.00 89.50 113 GLN A CA 1
ATOM 907 C C . GLN A 1 113 ? -0.206 -1.677 -13.512 1.00 89.50 113 GLN A C 1
ATOM 909 O O . GLN A 1 113 ? -0.418 -2.198 -14.609 1.00 89.50 113 GLN A O 1
ATOM 914 N N . LYS A 1 114 ? 0.525 -0.561 -13.391 1.00 92.69 114 LYS A N 1
ATOM 915 C CA . LYS A 1 114 ? 1.136 0.117 -14.543 1.00 92.69 114 LYS A CA 1
ATOM 916 C C . LYS A 1 114 ? 2.181 -0.764 -15.231 1.00 92.69 114 LYS A C 1
ATOM 918 O O . LYS A 1 114 ? 2.205 -0.814 -16.459 1.00 92.69 114 LYS A O 1
ATOM 923 N N . ALA A 1 115 ? 3.025 -1.459 -14.470 1.00 91.44 115 ALA A N 1
ATOM 924 C CA . ALA A 1 115 ? 4.031 -2.371 -15.010 1.00 91.44 115 ALA A CA 1
ATOM 925 C C . ALA A 1 115 ? 3.382 -3.453 -15.885 1.00 91.44 115 ALA A C 1
ATOM 927 O O . ALA A 1 115 ? 3.797 -3.650 -17.027 1.00 91.44 115 ALA A O 1
ATOM 928 N N . LYS A 1 116 ? 2.284 -4.056 -15.406 1.00 89.81 116 LYS A N 1
ATOM 929 C CA . LYS A 1 116 ? 1.473 -5.001 -16.185 1.00 89.81 116 LYS A CA 1
ATOM 930 C C . LYS A 1 116 ? 0.871 -4.350 -17.430 1.00 89.81 116 LYS A C 1
ATOM 932 O O . LYS A 1 116 ? 0.985 -4.896 -18.525 1.00 89.81 116 LYS A O 1
ATOM 937 N N . GLN A 1 117 ? 0.233 -3.190 -17.268 1.00 92.81 117 GLN A N 1
ATOM 938 C CA . GLN A 1 117 ? -0.465 -2.483 -18.345 1.00 92.81 117 GLN A CA 1
ATOM 939 C C . GLN A 1 117 ? 0.475 -2.114 -19.500 1.00 92.81 117 GLN A C 1
ATOM 941 O O . GLN A 1 117 ? 0.108 -2.241 -20.665 1.00 92.81 117 GLN A O 1
ATOM 946 N N . TYR A 1 118 ? 1.688 -1.662 -19.183 1.00 93.75 118 TYR A N 1
ATOM 947 C CA . TYR A 1 118 ? 2.652 -1.168 -20.163 1.00 93.75 118 TYR A CA 1
ATOM 948 C C . TYR A 1 118 ? 3.732 -2.189 -20.529 1.00 93.75 118 TYR A C 1
ATOM 950 O O . TYR A 1 118 ? 4.682 -1.821 -21.217 1.00 93.75 118 TYR A O 1
ATOM 958 N N . ARG A 1 119 ? 3.600 -3.459 -20.120 1.00 91.12 119 ARG A N 1
ATOM 959 C CA . ARG A 1 119 ? 4.635 -4.500 -20.274 1.00 91.12 119 ARG A CA 1
ATOM 960 C C . ARG A 1 119 ? 5.234 -4.584 -21.683 1.00 91.12 119 ARG A C 1
ATOM 962 O O . ARG A 1 119 ? 6.443 -4.696 -21.837 1.00 91.12 119 ARG A O 1
ATOM 969 N N . GLU A 1 120 ? 4.405 -4.440 -22.718 1.00 91.31 120 GLU A N 1
ATOM 970 C CA . GLU A 1 120 ? 4.824 -4.544 -24.124 1.00 91.31 120 GLU A CA 1
ATOM 971 C C . GLU A 1 120 ? 5.787 -3.417 -24.529 1.00 91.31 120 GLU A C 1
ATOM 973 O O . GLU A 1 120 ? 6.598 -3.566 -25.443 1.00 91.31 120 GLU A O 1
ATOM 978 N N . LEU A 1 121 ? 5.725 -2.275 -23.836 1.00 93.50 121 LEU A N 1
ATOM 979 C CA . LEU A 1 121 ? 6.646 -1.165 -24.049 1.00 93.50 121 LEU A CA 1
ATOM 980 C C . LEU A 1 121 ? 8.040 -1.480 -23.513 1.00 93.50 121 LEU A C 1
ATOM 982 O O . LEU A 1 121 ? 8.996 -0.926 -24.038 1.00 93.50 121 LEU A O 1
ATOM 986 N N . PHE A 1 122 ? 8.188 -2.370 -22.526 1.00 91.50 122 PHE A N 1
ATOM 987 C CA . PHE A 1 122 ? 9.496 -2.676 -21.943 1.00 91.50 122 PHE A CA 1
ATOM 988 C C . PHE A 1 122 ? 10.465 -3.241 -22.989 1.00 91.50 122 PHE A C 1
ATOM 990 O O . PHE A 1 122 ? 11.606 -2.788 -23.083 1.00 91.50 122 PHE A O 1
ATOM 997 N N . SER A 1 123 ? 9.985 -4.167 -23.825 1.00 88.25 123 SER A N 1
ATOM 998 C CA . SER A 1 123 ? 10.765 -4.779 -24.909 1.00 88.25 123 SER A CA 1
ATOM 999 C C . SER A 1 123 ? 10.979 -3.845 -26.103 1.00 88.25 123 SER A C 1
ATOM 1001 O O . SER A 1 123 ? 11.957 -3.995 -26.827 1.00 88.25 123 SER A O 1
ATOM 1003 N N . ARG A 1 124 ? 10.073 -2.882 -26.325 1.00 92.44 124 ARG A N 1
ATOM 1004 C CA . ARG A 1 124 ? 10.132 -1.948 -27.465 1.00 92.44 124 ARG A CA 1
ATOM 1005 C C . ARG A 1 124 ? 10.981 -0.713 -27.170 1.00 92.44 124 ARG A C 1
ATOM 1007 O O . ARG A 1 124 ? 11.757 -0.278 -28.010 1.00 92.44 124 ARG A O 1
ATOM 1014 N N . SER A 1 125 ? 10.798 -0.120 -25.995 1.00 95.19 125 SER A N 1
ATOM 1015 C CA . SER A 1 125 ? 11.531 1.049 -25.520 1.00 95.19 125 SER A CA 1
ATOM 1016 C C . SER A 1 125 ? 11.420 1.159 -24.002 1.00 95.19 125 SER A C 1
ATOM 1018 O O . SER A 1 125 ? 10.408 1.610 -23.454 1.00 95.19 125 SER A O 1
ATOM 1020 N N . GLN A 1 126 ? 12.506 0.809 -23.311 1.00 92.19 126 GLN A N 1
ATOM 1021 C CA . GLN A 1 126 ? 12.575 0.948 -21.857 1.00 92.19 126 GLN A CA 1
ATOM 1022 C C . GLN A 1 126 ? 12.385 2.401 -21.407 1.00 92.19 126 GLN A C 1
ATOM 1024 O O . GLN A 1 126 ? 11.791 2.641 -20.361 1.00 92.19 126 GLN A O 1
ATOM 1029 N N . GLU A 1 127 ? 12.843 3.380 -22.188 1.00 94.06 127 GLU A N 1
ATOM 1030 C CA . GLU A 1 127 ? 12.658 4.793 -21.857 1.00 94.06 127 GLU A CA 1
ATOM 1031 C C . GLU A 1 127 ? 11.170 5.166 -21.803 1.00 94.06 127 GLU A C 1
ATOM 1033 O O . GLU A 1 127 ? 10.704 5.735 -20.814 1.00 94.06 127 GLU A O 1
ATOM 1038 N N . VAL A 1 128 ? 10.405 4.798 -22.836 1.00 95.00 128 VAL A N 1
ATOM 1039 C CA . VAL A 1 128 ? 8.962 5.065 -22.882 1.00 95.00 128 VAL A CA 1
ATOM 1040 C C . VAL A 1 128 ? 8.239 4.274 -21.794 1.00 95.00 128 VAL A C 1
ATOM 1042 O O . VAL A 1 128 ? 7.365 4.825 -21.126 1.00 95.00 128 VAL A O 1
ATOM 1045 N N . TYR A 1 129 ? 8.628 3.017 -21.564 1.00 94.88 129 TYR A N 1
ATOM 1046 C CA . TYR A 1 129 ? 8.093 2.209 -20.469 1.00 94.88 129 TYR A CA 1
ATOM 1047 C C . TYR A 1 129 ? 8.269 2.907 -19.116 1.00 94.88 129 TYR A C 1
ATOM 1049 O O . TYR A 1 129 ? 7.284 3.142 -18.416 1.00 94.88 129 TYR A O 1
ATOM 1057 N N . PHE A 1 130 ? 9.493 3.314 -18.764 1.00 94.75 130 PHE A N 1
ATOM 1058 C CA . PHE A 1 130 ? 9.765 3.931 -17.466 1.00 94.75 130 PHE A CA 1
ATOM 1059 C C . PHE A 1 130 ? 9.157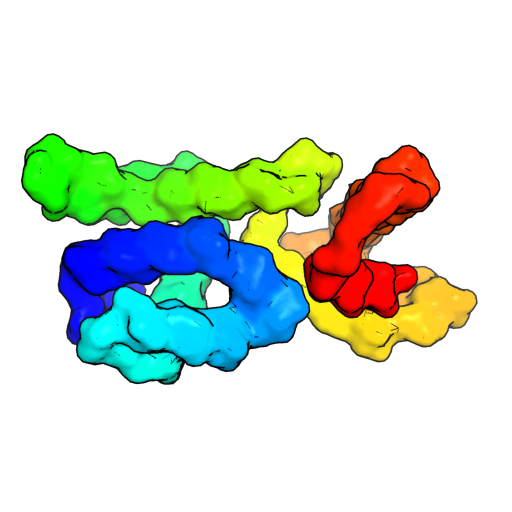 5.329 -17.314 1.00 94.75 130 PHE A C 1
ATOM 1061 O O . PHE A 1 130 ? 8.798 5.698 -16.199 1.00 94.75 130 PHE A O 1
ATOM 1068 N N . LYS A 1 131 ? 8.935 6.067 -18.410 1.00 94.31 131 LYS A N 1
ATOM 1069 C CA . LYS A 1 131 ? 8.111 7.290 -18.393 1.00 94.31 131 LYS A CA 1
ATOM 1070 C C . LYS A 1 131 ? 6.640 6.994 -18.070 1.00 94.31 131 LYS A C 1
ATOM 1072 O O . LYS A 1 131 ? 5.999 7.774 -17.375 1.00 94.31 131 LYS A O 1
ATOM 1077 N N . ARG A 1 132 ? 6.089 5.865 -18.535 1.00 94.19 132 ARG A N 1
ATOM 1078 C CA . ARG A 1 132 ? 4.688 5.469 -18.275 1.00 94.19 132 ARG A CA 1
ATOM 1079 C C . ARG A 1 132 ? 4.475 4.907 -16.872 1.00 94.19 132 ARG A C 1
ATOM 1081 O O . ARG A 1 132 ? 3.460 5.212 -16.241 1.00 94.19 132 ARG A O 1
ATOM 1088 N N . VAL A 1 133 ? 5.421 4.111 -16.374 1.00 93.81 133 VAL A N 1
ATOM 1089 C CA . VAL A 1 133 ? 5.333 3.482 -15.044 1.00 93.81 133 VAL A CA 1
ATOM 1090 C C . VAL A 1 133 ? 5.875 4.357 -13.911 1.00 93.81 133 VAL A C 1
ATOM 1092 O O . VAL A 1 133 ? 5.859 3.928 -12.761 1.00 93.81 133 VAL A O 1
ATOM 1095 N N . GLN A 1 134 ? 6.336 5.574 -14.215 1.00 92.94 134 GLN A N 1
ATOM 1096 C CA . GLN A 1 134 ? 6.923 6.489 -13.239 1.00 92.94 134 GLN A CA 1
ATOM 1097 C C . GLN A 1 134 ? 6.025 6.672 -12.005 1.00 92.94 134 GLN A C 1
ATOM 1099 O O . GLN A 1 134 ? 4.800 6.849 -12.100 1.00 92.94 134 GLN A O 1
ATOM 1104 N N . LEU A 1 135 ? 6.675 6.628 -10.844 1.00 87.50 135 LEU A N 1
ATOM 1105 C CA . LEU A 1 135 ? 6.065 6.861 -9.544 1.00 87.50 135 LEU A CA 1
ATOM 1106 C C . LEU A 1 135 ? 5.859 8.362 -9.329 1.00 87.50 135 LEU A C 1
ATOM 1108 O O . LEU A 1 135 ? 6.711 9.179 -9.681 1.00 87.50 135 LEU A O 1
ATOM 1112 N N . TRP A 1 136 ? 4.715 8.733 -8.758 1.00 82.94 136 TRP A N 1
ATOM 1113 C CA . TRP A 1 136 ? 4.408 10.139 -8.514 1.00 82.94 136 TRP A CA 1
ATOM 1114 C C . TRP A 1 136 ? 5.435 10.758 -7.560 1.00 82.94 136 TRP A C 1
ATOM 1116 O O . TRP A 1 136 ? 5.740 10.182 -6.519 1.00 82.94 136 TRP A O 1
ATOM 1126 N N . GLY A 1 137 ? 5.966 11.930 -7.916 1.00 82.94 137 GLY A N 1
ATOM 1127 C CA . GLY A 1 137 ? 6.973 12.627 -7.111 1.00 82.94 137 GLY A CA 1
ATOM 1128 C C . GLY A 1 137 ? 8.372 11.998 -7.130 1.00 82.94 137 GLY A C 1
ATOM 1129 O O . GLY A 1 137 ? 9.244 12.476 -6.414 1.00 82.94 137 GLY A O 1
ATOM 1130 N N . LYS A 1 138 ? 8.611 10.963 -7.947 1.00 88.19 138 LYS A N 1
ATOM 1131 C CA . LYS A 1 138 ? 9.917 10.300 -8.082 1.00 88.19 138 LYS A CA 1
ATOM 1132 C C . LYS A 1 138 ? 10.452 10.428 -9.490 1.00 88.19 138 LYS A C 1
ATOM 1134 O O . LYS A 1 138 ? 9.693 10.518 -10.453 1.00 88.19 138 LYS A O 1
ATOM 1139 N N . SER A 1 139 ? 11.770 10.395 -9.630 1.00 91.69 139 SER A N 1
ATOM 1140 C CA . SER A 1 139 ? 12.400 10.423 -10.950 1.00 91.69 139 SER A CA 1
ATOM 1141 C C . SER A 1 139 ? 12.192 9.104 -11.712 1.00 91.69 139 SER A C 1
ATOM 1143 O O . SER A 1 139 ? 11.918 8.045 -11.135 1.00 91.69 139 SER A O 1
ATOM 1145 N N . VAL A 1 140 ? 12.371 9.150 -13.034 1.00 92.62 140 VAL A N 1
ATOM 1146 C CA . VAL A 1 140 ? 12.437 7.945 -13.880 1.00 92.62 140 VAL A CA 1
ATOM 1147 C C . VAL A 1 140 ? 13.575 7.023 -13.424 1.00 92.62 140 VAL A C 1
ATOM 1149 O O . VAL A 1 140 ? 13.397 5.809 -13.387 1.00 92.62 140 VAL A O 1
ATOM 1152 N N . ALA A 1 141 ? 14.719 7.587 -13.022 1.00 92.38 141 ALA A N 1
ATOM 1153 C CA . ALA A 1 141 ? 15.858 6.824 -12.516 1.00 92.38 141 ALA A CA 1
ATOM 1154 C C . ALA A 1 141 ? 15.521 6.078 -11.215 1.00 92.38 141 ALA A C 1
ATOM 1156 O O . ALA A 1 141 ? 15.827 4.894 -11.085 1.00 92.38 141 ALA A O 1
ATOM 1157 N N . GLU A 1 142 ? 14.827 6.735 -10.284 1.00 90.50 142 GLU A N 1
ATOM 1158 C CA . GLU A 1 142 ? 14.374 6.101 -9.044 1.00 90.50 142 GLU A CA 1
ATOM 1159 C C . GLU A 1 142 ? 13.340 5.005 -9.320 1.00 90.50 142 GLU A C 1
ATOM 1161 O O . GLU A 1 142 ? 13.462 3.899 -8.798 1.00 90.50 142 GLU A O 1
ATOM 1166 N N . SER A 1 143 ? 12.376 5.270 -10.208 1.00 91.19 143 SER A N 1
ATOM 1167 C CA . SER A 1 143 ? 11.380 4.273 -10.631 1.00 91.19 143 SER A CA 1
ATOM 1168 C C . SER A 1 143 ? 12.048 3.050 -11.275 1.00 91.19 143 SER A C 1
ATOM 1170 O O . SER A 1 143 ? 11.662 1.913 -11.006 1.00 91.19 143 SER A O 1
ATOM 1172 N N . LYS A 1 144 ? 13.093 3.273 -12.083 1.00 92.44 144 LYS A N 1
ATOM 1173 C CA . LYS A 1 144 ? 13.907 2.220 -12.701 1.00 92.44 144 LYS A CA 1
ATOM 1174 C C . LYS A 1 144 ? 14.670 1.403 -11.657 1.00 92.44 144 LYS A C 1
ATOM 1176 O O . LYS A 1 144 ? 14.632 0.179 -11.716 1.00 92.44 144 LYS A O 1
ATOM 1181 N N . SER A 1 145 ? 15.319 2.059 -10.695 1.00 91.44 145 SER A N 1
ATOM 1182 C CA . SER A 1 1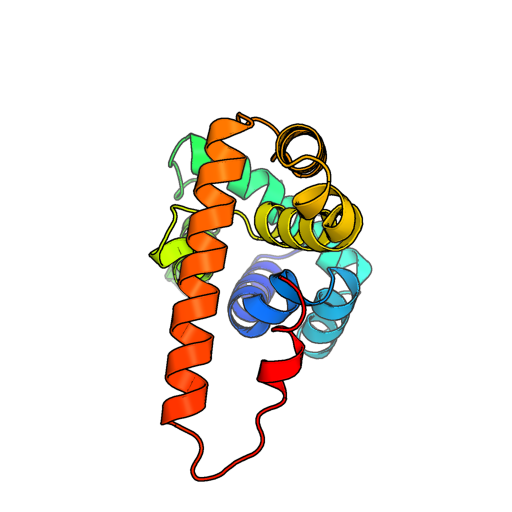45 ? 16.012 1.387 -9.587 1.00 91.44 145 SER A CA 1
ATOM 1183 C C . SER A 1 145 ? 15.054 0.474 -8.813 1.00 91.44 145 SER A C 1
ATOM 1185 O O . SER A 1 145 ? 15.259 -0.737 -8.735 1.00 91.44 145 SER A O 1
ATOM 1187 N N . LYS A 1 146 ? 13.920 1.036 -8.379 1.00 90.81 146 LYS A N 1
ATOM 1188 C CA . LYS A 1 146 ? 12.852 0.325 -7.670 1.00 90.81 146 LYS A CA 1
ATOM 1189 C C . LYS A 1 146 ? 12.299 -0.871 -8.457 1.00 90.81 146 LYS A C 1
ATOM 1191 O O . LYS A 1 146 ? 12.112 -1.944 -7.886 1.00 90.81 146 LYS A O 1
ATOM 1196 N N . PHE A 1 147 ? 12.088 -0.722 -9.767 1.00 91.31 147 PHE A N 1
ATOM 1197 C CA . PHE A 1 147 ? 11.674 -1.824 -10.641 1.00 91.31 147 PHE A CA 1
ATOM 1198 C C . PHE A 1 147 ? 12.663 -2.992 -10.621 1.00 91.31 147 PHE A C 1
ATOM 1200 O O . PHE A 1 147 ? 12.260 -4.144 -10.467 1.00 91.31 147 PHE A O 1
ATOM 1207 N N . TYR A 1 148 ? 13.958 -2.714 -10.788 1.00 90.38 148 TYR A N 1
ATOM 1208 C CA . TYR A 1 148 ? 14.956 -3.779 -10.841 1.00 90.38 148 TYR A CA 1
ATOM 1209 C C . TYR A 1 148 ? 15.115 -4.486 -9.500 1.00 90.38 148 TYR A C 1
ATOM 1211 O O . TYR A 1 148 ? 15.258 -5.706 -9.494 1.00 90.38 148 TYR A O 1
ATOM 1219 N N . THR A 1 149 ? 14.971 -3.777 -8.379 1.00 90.81 149 THR A N 1
ATOM 1220 C CA . THR A 1 149 ? 14.923 -4.412 -7.058 1.00 90.81 149 THR A CA 1
ATOM 1221 C C . THR A 1 149 ? 13.760 -5.399 -6.931 1.00 90.81 149 THR A C 1
ATOM 1223 O O . THR A 1 149 ? 13.956 -6.525 -6.474 1.00 90.81 149 THR A O 1
ATOM 1226 N N . LEU A 1 150 ? 12.560 -5.026 -7.396 1.00 90.25 150 LEU A N 1
ATOM 1227 C CA . LEU A 1 150 ? 11.410 -5.939 -7.429 1.00 90.25 150 LEU A CA 1
ATOM 1228 C C . LEU A 1 150 ? 11.665 -7.145 -8.342 1.00 90.25 150 LEU A C 1
ATOM 1230 O O . LEU A 1 150 ? 11.359 -8.281 -7.984 1.00 90.25 150 LEU A O 1
ATOM 1234 N N . ARG A 1 151 ? 12.280 -6.922 -9.508 1.00 87.88 151 ARG A N 1
ATOM 1235 C CA . ARG A 1 151 ? 12.636 -7.997 -10.441 1.00 87.88 151 ARG A CA 1
ATOM 1236 C C . ARG A 1 151 ? 13.651 -8.973 -9.842 1.00 87.88 151 ARG A C 1
ATOM 1238 O O . ARG A 1 151 ? 13.538 -10.179 -10.049 1.00 87.88 151 ARG A O 1
ATOM 1245 N N . GLU A 1 152 ? 14.656 -8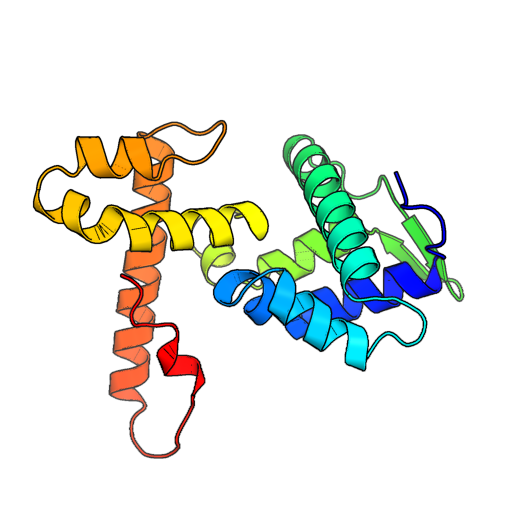.484 -9.127 1.00 88.38 152 GLU A N 1
ATOM 1246 C CA . GLU A 1 152 ? 15.644 -9.336 -8.460 1.00 88.38 152 GLU A CA 1
ATOM 1247 C C . GLU A 1 152 ? 15.019 -10.167 -7.343 1.00 88.38 152 GLU A C 1
ATOM 1249 O O . GLU A 1 152 ? 15.282 -11.370 -7.256 1.00 88.38 152 GLU A O 1
ATOM 1254 N N . LEU A 1 153 ? 14.154 -9.545 -6.535 1.00 88.81 153 LEU A N 1
ATOM 1255 C CA . LEU A 1 153 ? 13.363 -10.236 -5.523 1.00 88.81 153 LEU A CA 1
ATOM 1256 C C . LEU A 1 153 ? 12.536 -11.360 -6.162 1.00 88.81 153 LEU A C 1
ATOM 1258 O O . LEU A 1 153 ? 12.626 -12.508 -5.732 1.00 88.81 153 LEU A O 1
ATOM 1262 N N . TYR A 1 154 ? 11.828 -11.065 -7.253 1.00 83.25 154 TYR A N 1
ATOM 1263 C CA . TYR A 1 154 ? 11.066 -12.055 -8.013 1.00 83.25 154 TYR A CA 1
ATOM 1264 C C . TYR A 1 154 ? 11.929 -13.233 -8.480 1.00 83.25 154 TYR A C 1
ATOM 1266 O O . TYR A 1 154 ? 11.581 -14.396 -8.271 1.00 83.25 154 TYR A O 1
ATOM 1274 N N . ILE A 1 155 ? 13.078 -12.957 -9.107 1.00 84.88 155 ILE A N 1
ATOM 1275 C CA . ILE A 1 155 ? 13.975 -14.009 -9.607 1.00 84.88 155 ILE A CA 1
ATOM 1276 C C . ILE A 1 155 ? 14.461 -14.888 -8.451 1.00 84.88 155 ILE A C 1
ATOM 1278 O O . ILE A 1 155 ? 14.540 -16.110 -8.602 1.00 84.88 155 ILE A O 1
ATOM 1282 N N . ARG A 1 156 ? 14.771 -14.284 -7.299 1.00 86.06 156 ARG A N 1
ATOM 1283 C CA . ARG A 1 156 ? 15.195 -14.993 -6.088 1.00 86.06 156 ARG A CA 1
ATOM 1284 C C . ARG A 1 156 ? 14.094 -15.914 -5.562 1.00 86.06 156 ARG A C 1
ATOM 1286 O O . ARG A 1 156 ? 14.363 -17.096 -5.354 1.00 86.06 156 ARG A O 1
ATOM 1293 N N . GLU A 1 157 ? 12.869 -15.419 -5.414 1.00 83.44 157 GLU A N 1
ATOM 1294 C CA . GLU A 1 157 ? 11.741 -16.210 -4.901 1.00 83.44 157 GLU A CA 1
ATOM 1295 C C . GLU A 1 157 ? 11.304 -17.314 -5.873 1.00 83.44 157 GLU A C 1
ATOM 1297 O O . GLU A 1 157 ? 11.060 -18.455 -5.469 1.00 83.44 157 GLU A O 1
ATOM 1302 N N . LYS A 1 158 ? 11.327 -17.042 -7.182 1.00 78.62 158 LYS A N 1
ATOM 1303 C CA . LYS A 1 158 ? 11.080 -18.060 -8.213 1.00 78.62 158 LYS A CA 1
ATOM 1304 C C . LYS A 1 158 ? 12.118 -19.179 -8.172 1.00 78.62 158 LYS A C 1
ATOM 1306 O O . LYS A 1 158 ? 11.778 -20.346 -8.364 1.00 78.62 158 LYS A O 1
ATOM 1311 N N . ARG A 1 159 ? 13.390 -18.847 -7.925 1.00 80.31 159 ARG A N 1
ATOM 1312 C CA . ARG A 1 159 ? 14.450 -19.850 -7.745 1.00 80.31 159 ARG A CA 1
ATOM 1313 C C . ARG A 1 159 ? 14.225 -20.668 -6.478 1.00 80.31 159 ARG A C 1
ATOM 1315 O O . ARG A 1 159 ? 14.310 -21.886 -6.570 1.00 80.31 159 ARG A O 1
ATOM 1322 N N . ARG A 1 160 ? 13.891 -20.043 -5.343 1.00 78.19 160 ARG A N 1
ATOM 1323 C CA . ARG A 1 160 ? 13.571 -20.754 -4.088 1.00 78.19 160 ARG A CA 1
ATOM 1324 C C . ARG A 1 160 ? 12.425 -21.745 -4.278 1.00 78.19 160 ARG A C 1
ATOM 1326 O O . ARG A 1 160 ? 12.589 -22.923 -3.997 1.00 78.19 160 ARG A O 1
ATOM 1333 N N . SER A 1 161 ? 11.329 -21.300 -4.886 1.00 72.69 161 SER A N 1
ATOM 1334 C CA . SER A 1 161 ? 10.140 -22.129 -5.132 1.00 72.69 161 SER A CA 1
ATOM 1335 C C . SER A 1 161 ? 10.432 -23.361 -6.001 1.00 72.69 161 SER A C 1
ATOM 1337 O O . SER A 1 161 ? 9.880 -24.433 -5.767 1.00 72.69 161 SER A O 1
ATOM 1339 N N . ARG A 1 162 ? 11.349 -23.237 -6.973 1.00 69.19 162 ARG A N 1
ATOM 1340 C CA . ARG A 1 162 ? 11.812 -24.357 -7.817 1.00 69.19 162 ARG A CA 1
ATOM 1341 C C . ARG A 1 162 ? 12.706 -25.360 -7.086 1.00 69.19 162 ARG A C 1
ATOM 1343 O O . ARG A 1 162 ? 12.788 -26.498 -7.522 1.00 69.19 162 ARG A O 1
ATOM 1350 N N . HIS A 1 163 ? 13.384 -24.948 -6.016 1.00 57.97 163 HIS A N 1
ATOM 1351 C CA . HIS A 1 163 ? 14.188 -25.852 -5.184 1.00 57.97 163 HIS A CA 1
ATOM 1352 C C . HIS A 1 163 ? 13.353 -26.505 -4.070 1.00 57.97 163 HIS A C 1
ATOM 1354 O O . HIS A 1 163 ? 13.749 -27.543 -3.553 1.00 57.97 163 HIS A O 1
ATOM 1360 N N . SER A 1 164 ? 12.191 -25.935 -3.734 1.00 55.25 164 SER A N 1
ATOM 1361 C CA . SER A 1 164 ? 11.280 -26.445 -2.699 1.00 55.25 164 SER A CA 1
ATOM 1362 C C . SER A 1 164 ? 10.154 -27.339 -3.231 1.00 55.25 164 SER A C 1
ATOM 1364 O O . SER A 1 164 ? 9.311 -27.777 -2.454 1.00 55.25 164 SER A O 1
ATOM 1366 N N . THR A 1 165 ? 10.097 -27.631 -4.535 1.00 48.69 165 THR A N 1
ATOM 1367 C CA . THR A 1 165 ? 9.027 -28.460 -5.115 1.00 48.69 165 THR A CA 1
ATOM 1368 C C . THR A 1 165 ? 9.302 -29.956 -4.918 1.00 48.69 165 THR A C 1
ATOM 1370 O O . THR A 1 165 ? 9.637 -30.698 -5.833 1.00 48.69 165 THR A O 1
ATOM 1373 N N . SER A 1 166 ? 9.123 -30.394 -3.674 1.00 42.03 166 SER A N 1
ATOM 1374 C CA . SER A 1 166 ? 8.557 -31.692 -3.314 1.00 42.03 166 SER A CA 1
ATOM 1375 C C . SER A 1 166 ? 7.402 -31.398 -2.357 1.00 42.03 166 SER A C 1
ATOM 1377 O O . SER A 1 166 ? 7.615 -31.060 -1.201 1.00 42.03 166 SER A O 1
ATOM 1379 N N . THR A 1 167 ? 6.184 -31.530 -2.882 1.00 39.06 167 THR A N 1
ATOM 1380 C CA . THR A 1 167 ? 4.869 -31.463 -2.217 1.00 39.06 167 THR A CA 1
ATOM 1381 C C . THR A 1 167 ? 4.258 -30.093 -1.858 1.00 39.06 167 THR A C 1
ATOM 1383 O O . THR A 1 167 ? 4.841 -29.252 -1.190 1.00 39.06 167 THR A O 1
ATOM 1386 N N . VAL A 1 168 ? 2.979 -30.012 -2.247 1.00 40.00 168 VAL A N 1
ATOM 1387 C CA . VAL A 1 168 ? 1.872 -29.142 -1.815 1.00 40.00 168 VAL A CA 1
ATOM 1388 C C . VAL A 1 168 ? 1.632 -27.838 -2.592 1.00 40.00 168 VAL A C 1
ATOM 1390 O O . VAL A 1 168 ? 2.423 -26.906 -2.640 1.00 40.00 168 VAL A O 1
ATOM 1393 N N . THR A 1 169 ? 0.443 -27.844 -3.195 1.00 47.69 169 THR A N 1
ATOM 1394 C CA . THR A 1 169 ? -0.317 -26.785 -3.856 1.00 47.69 169 THR A CA 1
ATOM 1395 C C . THR A 1 169 ? -0.405 -25.510 -3.024 1.00 47.69 169 THR A C 1
ATOM 1397 O O . THR A 1 169 ? -1.078 -25.506 -1.993 1.00 47.69 169 THR A O 1
ATOM 1400 N N . ASP A 1 170 ? 0.176 -24.418 -3.514 1.00 38.78 170 ASP A N 1
ATOM 1401 C CA . ASP A 1 170 ? -0.056 -23.088 -2.960 1.00 38.78 170 ASP A CA 1
ATOM 1402 C C . ASP A 1 170 ? -0.494 -22.122 -4.069 1.00 38.78 170 ASP A C 1
ATOM 1404 O O . ASP A 1 170 ? 0.235 -21.837 -5.021 1.00 38.78 170 ASP A O 1
ATOM 1408 N N . LYS A 1 171 ? -1.737 -21.647 -3.954 1.00 37.78 171 LYS A N 1
ATOM 1409 C CA . LYS A 1 171 ? -2.373 -20.683 -4.866 1.00 37.78 171 LYS A CA 1
ATOM 1410 C C . LYS A 1 171 ? -1.795 -19.267 -4.715 1.00 37.78 171 LYS A C 1
ATOM 1412 O O . LYS A 1 171 ? -2.183 -18.369 -5.453 1.00 37.78 171 LYS A O 1
ATOM 1417 N N . SER A 1 172 ? -0.835 -19.063 -3.810 1.00 38.25 172 SER A N 1
ATOM 1418 C CA . SER A 1 172 ? -0.027 -17.839 -3.712 1.00 38.25 172 SER A CA 1
ATOM 1419 C C . SER A 1 172 ? 0.884 -17.611 -4.933 1.00 38.25 172 SER A C 1
ATOM 1421 O O . SER A 1 172 ? 1.327 -16.488 -5.185 1.00 38.25 172 SER A O 1
ATOM 1423 N N . VAL A 1 173 ? 1.124 -18.656 -5.735 1.00 40.78 173 VAL A N 1
ATOM 1424 C CA . VAL A 1 173 ? 2.001 -18.621 -6.916 1.00 40.78 173 VAL A CA 1
ATOM 1425 C C . VAL A 1 173 ? 1.344 -17.935 -8.128 1.00 40.78 173 VAL A C 1
ATOM 1427 O O . VAL A 1 173 ? 2.051 -17.482 -9.026 1.00 40.78 173 VAL A O 1
ATOM 1430 N N . ASP A 1 174 ? 0.021 -17.749 -8.155 1.00 38.12 174 ASP A N 1
ATOM 1431 C CA . ASP A 1 174 ? -0.668 -17.176 -9.329 1.00 38.12 174 ASP A CA 1
ATOM 1432 C C . ASP A 1 174 ? -0.518 -15.647 -9.473 1.00 38.12 174 ASP A C 1
ATOM 1434 O O . ASP A 1 174 ? -0.713 -15.094 -10.557 1.00 38.12 174 ASP A O 1
ATOM 1438 N N . VAL A 1 175 ? -0.056 -14.945 -8.433 1.00 42.88 175 VAL A N 1
ATOM 1439 C CA . VAL A 1 175 ? 0.273 -13.503 -8.500 1.00 42.88 175 VAL A CA 1
ATOM 1440 C C . VAL A 1 175 ? 1.592 -13.256 -9.272 1.00 42.88 175 VAL A C 1
ATOM 1442 O O . VAL A 1 175 ? 1.881 -12.153 -9.737 1.00 42.88 175 VAL A O 1
ATOM 1445 N N . VAL A 1 176 ? 2.379 -14.315 -9.497 1.00 45.31 176 VAL A N 1
ATOM 1446 C CA . VAL A 1 176 ? 3.779 -14.314 -9.974 1.00 45.31 176 VAL A CA 1
ATOM 1447 C C . VAL A 1 176 ? 3.880 -14.335 -11.521 1.00 45.31 176 VAL A C 1
ATOM 1449 O O . VAL A 1 176 ? 4.941 -14.590 -12.098 1.00 45.31 176 VAL A O 1
ATOM 1452 N N . VAL A 1 177 ? 2.780 -14.019 -12.217 1.00 41.59 177 VAL A N 1
ATOM 1453 C CA . VAL A 1 177 ? 2.689 -13.878 -13.692 1.00 41.59 177 VAL A CA 1
ATOM 1454 C C . VAL A 1 177 ? 2.850 -12.408 -14.150 1.00 41.59 177 VAL A C 1
ATOM 1456 O O . VAL A 1 177 ? 2.702 -12.083 -15.325 1.00 41.59 177 VAL A O 1
ATOM 1459 N N . LEU A 1 178 ? 3.165 -11.487 -13.232 1.00 42.81 178 LEU A N 1
ATOM 1460 C CA . LEU A 1 178 ? 3.071 -10.035 -13.457 1.00 42.81 178 LEU A CA 1
ATOM 1461 C C . LEU A 1 178 ? 4.374 -9.289 -13.802 1.00 42.81 178 LEU A C 1
ATOM 1463 O O . LEU A 1 178 ? 4.345 -8.060 -13.876 1.00 42.81 178 LEU A O 1
ATOM 1467 N N . LEU A 1 179 ? 5.477 -9.993 -14.074 1.00 43.28 179 LEU A N 1
ATOM 1468 C CA . LEU A 1 179 ? 6.704 -9.416 -14.647 1.00 43.28 179 LEU A CA 1
ATOM 1469 C C . LEU A 1 179 ? 7.210 -10.242 -15.832 1.00 43.28 179 LEU A C 1
ATOM 1471 O O . LEU A 1 179 ? 7.399 -11.467 -15.653 1.00 43.28 179 LEU A O 1
#

Radius of gyration: 17.97 Å; chains: 1; bounding box: 37×46×57 Å